Protein AF-A0A3D0NT02-F1 (afdb_monomer_lite)

Sequence (106 aa):
MMPKLTEWRSLYLYAVCFVCVVVVIFTTLSLVDNIMSLVYPSPPYIDPYSAQPVEVDRELLEEQNRASEHRSGVVGLVGNLTAYLLVVPLFWFHWKLASKPAPAEG

Radius of gyration: 24.8 Å; chains: 1; bounding box: 69×24×68 Å

Secondary structure (DSSP, 8-state):
----HHHHHHHHHHHHHHHHHHHHHHHHHHHHHHHHHHHSPPPP---TTSSTT----HHHHHHHHHHHHHHHHHHHHHHHHHHHHHHHHHHHHHHHHHTSPPP---

pLDDT: mean 70.84, std 8.99, range [45.84, 84.75]

Structure (mmCIF, N/CA/C/O backbone):
data_AF-A0A3D0NT02-F1
#
_entry.id   AF-A0A3D0NT02-F1
#
loop_
_atom_site.group_PDB
_atom_site.id
_atom_site.type_symbol
_atom_site.label_atom_id
_atom_site.label_alt_id
_atom_site.label_comp_id
_atom_site.label_asym_id
_atom_site.label_entity_id
_atom_site.label_seq_id
_atom_site.pdbx_PDB_ins_code
_atom_site.Cartn_x
_atom_site.Cartn_y
_atom_site.Cartn_z
_atom_site.occupancy
_atom_site.B_iso_or_equiv
_atom_site.auth_seq_id
_atom_site.auth_comp_id
_atom_site.auth_asym_id
_atom_site.auth_atom_id
_atom_site.pdbx_PDB_model_num
ATOM 1 N N . MET A 1 1 ? -23.126 7.203 40.457 1.00 47.28 1 MET A N 1
ATOM 2 C CA . MET A 1 1 ? -22.279 7.885 39.454 1.00 47.28 1 MET A CA 1
ATOM 3 C C . MET A 1 1 ? -20.855 7.359 39.615 1.00 47.28 1 MET A C 1
ATOM 5 O O . MET A 1 1 ? -20.067 7.942 40.342 1.00 47.28 1 MET A O 1
ATOM 9 N N . MET A 1 2 ? -20.569 6.170 39.076 1.00 45.84 2 MET A N 1
ATOM 10 C CA . MET A 1 2 ? -19.257 5.519 39.213 1.00 45.84 2 MET A CA 1
ATOM 11 C C . MET A 1 2 ? -18.451 5.761 37.932 1.00 45.84 2 MET A C 1
ATOM 13 O O . MET A 1 2 ? -19.008 5.599 36.844 1.00 45.84 2 MET A O 1
ATOM 17 N N . PRO A 1 3 ? -17.186 6.202 38.027 1.00 51.38 3 PRO A N 1
ATOM 18 C CA . PRO A 1 3 ? -16.403 6.570 36.860 1.00 51.38 3 PRO A CA 1
ATOM 19 C C . PRO A 1 3 ? -16.126 5.338 35.996 1.00 51.38 3 PRO A C 1
ATOM 21 O O . PRO A 1 3 ? -15.864 4.245 36.493 1.00 51.38 3 PRO A O 1
ATOM 24 N N . LYS A 1 4 ? -16.212 5.561 34.687 1.00 57.44 4 LYS A N 1
ATOM 25 C CA . LYS A 1 4 ? -16.174 4.626 33.560 1.00 57.44 4 LYS A CA 1
ATOM 26 C C . LYS A 1 4 ? -14.880 3.796 33.452 1.00 57.44 4 LYS A C 1
ATOM 28 O O . LYS A 1 4 ? -14.268 3.801 32.395 1.00 57.44 4 LYS A O 1
ATOM 33 N N . LEU A 1 5 ? -14.435 3.072 34.490 1.00 52.62 5 LEU A N 1
ATOM 34 C CA . LEU A 1 5 ? -13.244 2.179 34.522 1.00 52.62 5 LEU A CA 1
ATOM 35 C C . LEU A 1 5 ? -13.123 1.233 33.308 1.00 52.62 5 LEU A C 1
ATOM 37 O O . LEU A 1 5 ? -12.022 0.891 32.880 1.00 52.62 5 LEU A O 1
ATOM 41 N N . THR A 1 6 ? -14.247 0.899 32.683 1.00 56.22 6 THR A N 1
ATOM 42 C CA . THR A 1 6 ? -14.321 0.062 31.485 1.00 56.22 6 THR A CA 1
ATOM 43 C C . THR A 1 6 ? -13.987 0.805 30.182 1.00 56.22 6 THR A C 1
ATOM 45 O O . THR A 1 6 ? -13.461 0.184 29.259 1.00 56.22 6 THR A O 1
ATOM 48 N N . GLU A 1 7 ? -14.224 2.121 30.086 1.00 65.69 7 GLU A N 1
ATOM 49 C CA . GLU A 1 7 ? -14.072 2.857 28.819 1.00 65.69 7 GLU A CA 1
ATOM 50 C C . GLU A 1 7 ? -12.615 3.112 28.438 1.00 65.69 7 GLU A C 1
ATOM 52 O O . GLU A 1 7 ? -12.234 2.763 27.334 1.00 65.69 7 GLU A O 1
ATOM 57 N N . TRP A 1 8 ? -11.757 3.613 29.328 1.00 74.62 8 TRP A N 1
ATOM 58 C CA . TRP A 1 8 ? -10.313 3.793 29.059 1.00 74.62 8 TRP A CA 1
ATOM 59 C C . TRP A 1 8 ? -9.570 2.479 28.788 1.00 74.62 8 TRP A C 1
ATOM 61 O O . TRP A 1 8 ? -8.671 2.465 27.953 1.00 74.62 8 TRP A O 1
ATOM 71 N N . ARG A 1 9 ? -9.944 1.362 29.433 1.00 75.31 9 ARG A N 1
ATOM 72 C CA . ARG A 1 9 ? -9.304 0.059 29.177 1.00 75.31 9 ARG A CA 1
ATOM 73 C C . ARG A 1 9 ? -9.706 -0.492 27.811 1.00 75.31 9 ARG A C 1
ATOM 75 O O . ARG A 1 9 ? -8.848 -0.973 27.082 1.00 75.31 9 ARG A O 1
ATOM 82 N N . SER A 1 10 ? -10.987 -0.373 27.456 1.00 75.56 10 SER A N 1
ATOM 83 C CA . SER A 1 10 ? -11.501 -0.709 26.123 1.00 75.56 10 SER A CA 1
ATOM 84 C C . SER A 1 10 ? -10.911 0.204 25.040 1.00 75.56 10 SER A C 1
ATOM 86 O O . SER A 1 10 ? -10.442 -0.280 24.014 1.00 75.56 10 SER A O 1
ATOM 88 N N . LEU A 1 11 ? -10.834 1.511 25.308 1.00 78.31 11 LEU A N 1
ATOM 89 C CA . LEU A 1 11 ? -10.253 2.527 24.427 1.00 78.31 11 LEU A CA 1
ATOM 90 C C . LEU A 1 11 ? -8.769 2.264 24.164 1.00 78.31 11 LEU A C 1
ATOM 92 O O . LEU A 1 11 ? -8.335 2.318 23.018 1.00 78.31 11 LEU A O 1
ATOM 96 N N . TYR A 1 12 ? -7.999 1.944 25.208 1.00 82.88 12 TYR A N 1
ATOM 97 C CA . TYR A 1 12 ? -6.585 1.605 25.075 1.00 82.88 12 TYR A CA 1
ATOM 98 C C . TYR A 1 12 ? -6.397 0.338 24.239 1.00 82.88 12 TYR A C 1
ATOM 100 O O . TYR A 1 12 ? -5.573 0.314 23.329 1.00 82.88 12 TYR A O 1
ATOM 108 N N . LEU A 1 13 ? -7.205 -0.696 24.489 1.00 80.31 13 LEU A N 1
ATOM 109 C CA . LEU A 1 13 ? -7.151 -1.948 23.734 1.00 80.31 13 LEU A CA 1
ATOM 110 C C . LEU A 1 13 ? -7.514 -1.733 22.255 1.00 80.31 13 LEU A C 1
ATOM 112 O O . LEU A 1 13 ? -6.864 -2.302 21.381 1.00 80.31 13 LEU A O 1
ATOM 116 N N . TYR A 1 14 ? -8.476 -0.849 21.968 1.00 78.31 14 TYR A N 1
ATOM 117 C CA . TYR A 1 14 ? -8.809 -0.417 20.608 1.00 78.31 14 TYR A CA 1
ATOM 118 C C . TYR A 1 14 ? -7.676 0.367 19.942 1.00 78.31 14 TYR A C 1
ATOM 120 O O . TYR A 1 14 ? -7.348 0.088 18.793 1.00 78.31 14 TYR A O 1
ATOM 128 N N . ALA A 1 15 ? -7.059 1.317 20.647 1.00 76.00 15 ALA A N 1
ATOM 129 C CA . ALA A 1 15 ? -5.956 2.116 20.118 1.00 76.00 15 ALA A CA 1
ATOM 130 C C . ALA A 1 15 ? -4.728 1.249 19.803 1.00 76.00 15 ALA A C 1
ATOM 132 O O . ALA A 1 15 ? -4.146 1.370 18.729 1.00 76.00 15 ALA A O 1
ATOM 133 N N . VAL A 1 16 ? -4.368 0.328 20.701 1.00 78.69 16 VAL A N 1
ATOM 134 C CA . VAL A 1 16 ? -3.255 -0.608 20.486 1.00 78.69 16 VAL A CA 1
ATOM 135 C C . VAL A 1 16 ? -3.559 -1.551 19.327 1.00 78.69 16 VAL A C 1
ATOM 137 O O . VAL A 1 16 ? -2.727 -1.714 18.438 1.00 78.69 16 VAL A O 1
ATOM 140 N N . CYS A 1 17 ? -4.762 -2.128 19.288 1.00 81.50 17 CYS A N 1
ATOM 141 C CA . CYS A 1 17 ? -5.169 -2.995 18.187 1.00 81.50 17 CYS A CA 1
ATOM 142 C C . CYS A 1 17 ? -5.150 -2.242 16.847 1.00 81.50 17 CYS A C 1
ATOM 144 O O . CYS A 1 17 ? -4.648 -2.765 15.855 1.00 81.50 17 CYS A O 1
ATOM 146 N N . PHE A 1 18 ? -5.600 -0.985 16.831 1.00 79.25 18 PHE A N 1
ATOM 147 C CA . PHE A 1 18 ? -5.549 -0.124 15.655 1.00 79.25 18 PHE A CA 1
ATOM 148 C C . PHE A 1 18 ? -4.115 0.123 15.180 1.00 79.25 18 PHE A C 1
ATOM 150 O O . PHE A 1 18 ? -3.823 -0.068 14.002 1.00 79.25 18 PHE A O 1
ATOM 157 N N . VAL A 1 19 ? -3.201 0.473 16.089 1.00 79.81 19 VAL A N 1
ATOM 158 C CA . VAL A 1 19 ? -1.781 0.657 15.753 1.00 79.81 19 VAL A CA 1
ATOM 159 C C . VAL A 1 19 ? -1.190 -0.630 15.179 1.00 79.81 19 VAL A C 1
ATOM 161 O O . VAL A 1 19 ? -0.545 -0.581 14.135 1.00 79.81 19 VAL A O 1
ATOM 164 N N . CYS A 1 20 ? -1.453 -1.789 15.791 1.00 83.50 20 CYS A N 1
ATOM 165 C CA . CYS A 1 20 ? -0.989 -3.074 15.268 1.00 83.50 20 CYS A CA 1
ATOM 166 C C . CYS A 1 20 ? -1.507 -3.340 13.849 1.00 83.50 20 CYS A C 1
ATOM 168 O O . CYS A 1 20 ? -0.733 -3.744 12.986 1.00 83.50 20 CYS A O 1
ATOM 170 N N . VAL A 1 21 ? -2.790 -3.080 13.587 1.00 82.06 21 VAL A N 1
ATOM 171 C CA . VAL A 1 21 ? -3.382 -3.244 12.252 1.00 82.06 21 VAL A CA 1
ATOM 172 C C . VAL A 1 21 ? -2.707 -2.323 11.234 1.00 82.06 21 VAL A C 1
ATOM 174 O O . VAL A 1 21 ? -2.316 -2.787 10.165 1.00 82.06 21 VAL A O 1
ATOM 177 N N . VAL A 1 22 ? -2.511 -1.044 11.565 1.00 83.81 22 VAL A N 1
ATOM 178 C CA . VAL A 1 22 ? -1.837 -0.082 10.677 1.00 83.81 22 VAL A CA 1
ATOM 179 C C . VAL A 1 22 ? -0.407 -0.529 10.367 1.00 83.81 22 VAL A C 1
ATOM 181 O O . VAL A 1 22 ? 0.002 -0.510 9.206 1.00 83.81 22 VAL A O 1
ATOM 184 N N . VAL A 1 23 ? 0.337 -0.985 11.379 1.00 81.94 23 VAL A N 1
ATOM 185 C CA . VAL A 1 23 ? 1.700 -1.505 11.204 1.00 81.94 23 VAL A CA 1
ATOM 186 C C . VAL A 1 23 ? 1.700 -2.730 10.293 1.00 81.94 23 VAL A C 1
ATOM 188 O O . VAL A 1 23 ? 2.489 -2.773 9.352 1.00 81.94 23 VAL A O 1
ATOM 191 N N . VAL A 1 24 ? 0.807 -3.701 10.506 1.00 82.12 24 VAL A N 1
ATOM 192 C CA . VAL A 1 24 ? 0.705 -4.901 9.655 1.00 82.12 24 VAL A CA 1
ATOM 193 C C . VAL A 1 24 ? 0.417 -4.522 8.204 1.00 82.12 24 VAL A C 1
ATOM 195 O O . VAL A 1 24 ? 1.033 -5.079 7.297 1.00 82.12 24 VAL A O 1
ATOM 198 N N . ILE A 1 25 ? -0.458 -3.543 7.972 1.00 83.19 25 ILE A N 1
ATOM 199 C CA . ILE A 1 25 ? -0.785 -3.065 6.625 1.00 83.19 25 ILE A CA 1
ATOM 200 C C . ILE A 1 25 ? 0.444 -2.460 5.955 1.00 83.19 25 ILE A C 1
ATOM 202 O O . ILE A 1 25 ? 0.825 -2.913 4.880 1.00 83.19 25 ILE A O 1
ATOM 206 N N . PHE A 1 26 ? 1.108 -1.502 6.606 1.00 79.56 26 PHE A N 1
ATOM 207 C CA . PHE A 1 26 ? 2.321 -0.886 6.063 1.00 79.56 26 PHE A CA 1
ATOM 208 C C . PHE A 1 26 ? 3.419 -1.914 5.795 1.00 79.56 26 PHE A C 1
ATOM 210 O O . PHE A 1 26 ? 4.045 -1.892 4.740 1.00 79.56 26 PHE A O 1
ATOM 217 N N . THR A 1 27 ? 3.610 -2.856 6.717 1.00 75.81 27 THR A N 1
ATOM 218 C CA . THR A 1 27 ? 4.615 -3.914 6.571 1.00 75.81 27 THR A CA 1
ATOM 219 C C . THR A 1 27 ? 4.292 -4.820 5.383 1.00 75.81 27 THR A C 1
ATOM 221 O O . THR A 1 27 ? 5.185 -5.183 4.625 1.00 75.81 27 THR A O 1
ATOM 224 N N . THR A 1 28 ? 3.013 -5.145 5.177 1.00 82.88 28 THR A N 1
ATOM 225 C CA . THR A 1 28 ? 2.557 -5.954 4.037 1.00 82.88 28 THR A CA 1
ATOM 226 C C . THR A 1 28 ? 2.772 -5.221 2.715 1.00 82.88 28 THR A C 1
ATOM 228 O O . THR A 1 28 ? 3.238 -5.829 1.755 1.00 82.88 28 THR A O 1
ATOM 231 N N . LEU A 1 29 ? 2.496 -3.915 2.664 1.00 83.44 29 LEU A N 1
ATOM 232 C CA . LEU A 1 29 ? 2.747 -3.098 1.474 1.00 83.44 29 LEU A CA 1
ATOM 233 C C . LEU A 1 29 ? 4.236 -3.063 1.122 1.00 83.44 29 LEU A C 1
ATOM 235 O O . LEU A 1 29 ? 4.598 -3.352 -0.017 1.00 83.44 29 LEU A O 1
ATOM 239 N N . SER A 1 30 ? 5.100 -2.806 2.106 1.00 78.25 30 SER A N 1
ATOM 240 C CA . SER A 1 30 ? 6.552 -2.833 1.908 1.00 78.25 30 SER A CA 1
ATOM 241 C C . SER A 1 30 ? 7.056 -4.216 1.499 1.00 78.25 30 SER A C 1
ATOM 243 O O . SER A 1 30 ? 7.985 -4.320 0.702 1.00 78.25 30 SER A O 1
ATOM 245 N N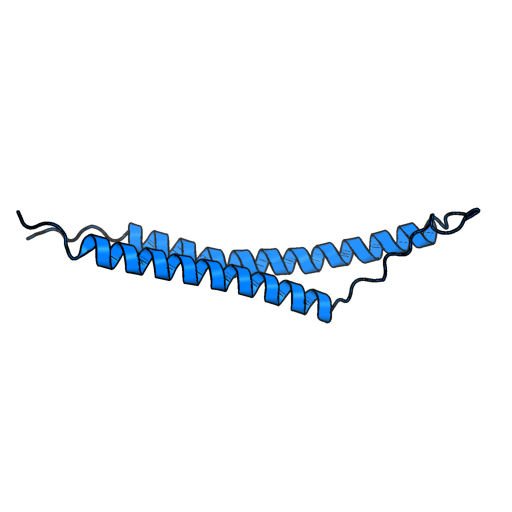 . LEU A 1 31 ? 6.458 -5.291 2.018 1.00 81.81 31 LEU A N 1
ATOM 246 C CA . LEU A 1 31 ? 6.816 -6.655 1.639 1.00 81.81 31 LEU A CA 1
ATOM 247 C C . LEU A 1 31 ? 6.484 -6.932 0.169 1.00 81.81 31 LEU A C 1
ATOM 249 O O . LEU A 1 31 ? 7.317 -7.488 -0.541 1.00 81.81 31 LEU A O 1
ATOM 253 N N . VAL A 1 32 ? 5.303 -6.519 -0.300 1.00 84.75 32 VAL A N 1
ATOM 254 C CA . VAL A 1 32 ? 4.913 -6.658 -1.712 1.00 84.75 32 VAL A CA 1
ATOM 255 C C . VAL A 1 32 ? 5.847 -5.863 -2.618 1.00 84.75 32 VAL A C 1
ATOM 257 O O . VAL A 1 32 ? 6.284 -6.394 -3.636 1.00 84.75 32 VAL A O 1
ATOM 260 N N . ASP A 1 33 ? 6.205 -4.639 -2.234 1.00 80.56 33 ASP A N 1
ATOM 261 C CA . ASP A 1 33 ? 7.149 -3.814 -2.992 1.00 80.56 33 ASP A CA 1
ATOM 262 C C . ASP A 1 33 ? 8.545 -4.458 -3.068 1.00 80.56 33 ASP A C 1
ATOM 264 O O . ASP A 1 33 ? 9.128 -4.569 -4.144 1.00 80.56 33 ASP A O 1
ATOM 268 N N . ASN A 1 34 ? 9.042 -5.012 -1.957 1.00 78.44 34 ASN A N 1
ATOM 269 C CA . ASN A 1 34 ? 10.311 -5.747 -1.936 1.00 78.44 34 ASN A CA 1
ATOM 270 C C . ASN A 1 34 ? 10.268 -7.018 -2.794 1.00 78.44 34 ASN A C 1
ATOM 272 O O . ASN A 1 34 ? 11.220 -7.308 -3.517 1.00 78.44 34 ASN A O 1
ATOM 276 N N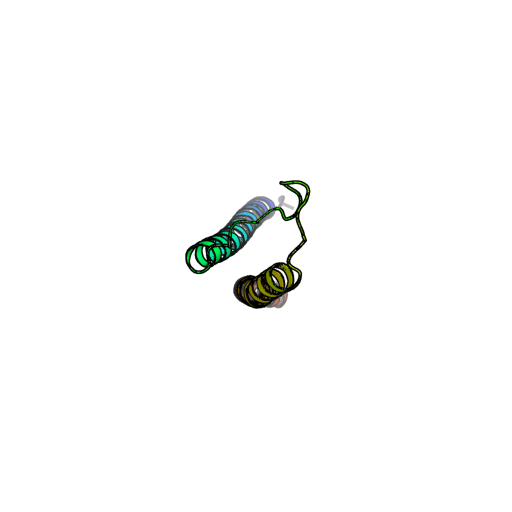 . ILE A 1 35 ? 9.167 -7.772 -2.749 1.00 82.19 35 ILE A N 1
ATOM 277 C CA . ILE A 1 35 ? 8.972 -8.942 -3.613 1.00 82.19 35 ILE A CA 1
ATOM 278 C C . ILE A 1 35 ? 8.946 -8.510 -5.080 1.00 82.19 35 ILE A C 1
ATOM 280 O O . ILE A 1 35 ? 9.575 -9.154 -5.917 1.00 82.19 35 ILE A O 1
ATOM 284 N N . MET A 1 36 ? 8.269 -7.407 -5.398 1.00 83.00 36 MET A N 1
ATOM 285 C CA . MET A 1 36 ? 8.256 -6.871 -6.754 1.00 83.00 36 MET A CA 1
ATOM 286 C C . MET A 1 36 ? 9.640 -6.418 -7.196 1.00 83.00 36 MET A C 1
ATOM 288 O O . MET A 1 36 ? 10.030 -6.740 -8.306 1.00 83.00 36 MET A O 1
ATOM 292 N N . SER A 1 37 ? 10.424 -5.786 -6.329 1.00 77.25 37 SER A N 1
ATOM 293 C CA . SER A 1 37 ? 11.822 -5.441 -6.605 1.00 77.25 37 SER A CA 1
ATOM 294 C C . SER A 1 37 ? 12.716 -6.676 -6.818 1.00 77.25 37 SER A C 1
ATOM 296 O O . SER A 1 37 ? 13.665 -6.636 -7.593 1.00 77.25 37 SER A O 1
ATOM 298 N N . LEU A 1 38 ? 12.402 -7.816 -6.193 1.00 80.00 38 LEU A N 1
ATOM 299 C CA . LEU A 1 38 ? 13.118 -9.081 -6.412 1.00 80.00 38 LEU A CA 1
ATOM 300 C C . LEU A 1 38 ? 12.753 -9.750 -7.744 1.00 80.00 38 LEU A C 1
ATOM 302 O O . LEU A 1 38 ? 13.637 -10.211 -8.462 1.00 80.00 38 LEU A O 1
ATOM 306 N N . VAL A 1 39 ? 11.460 -9.825 -8.072 1.00 83.25 39 VAL A N 1
ATOM 307 C CA . VAL A 1 39 ? 10.973 -10.410 -9.340 1.00 83.25 39 VAL A CA 1
ATOM 308 C C . VAL A 1 39 ? 11.340 -9.512 -10.516 1.00 83.25 39 VAL A C 1
ATOM 310 O O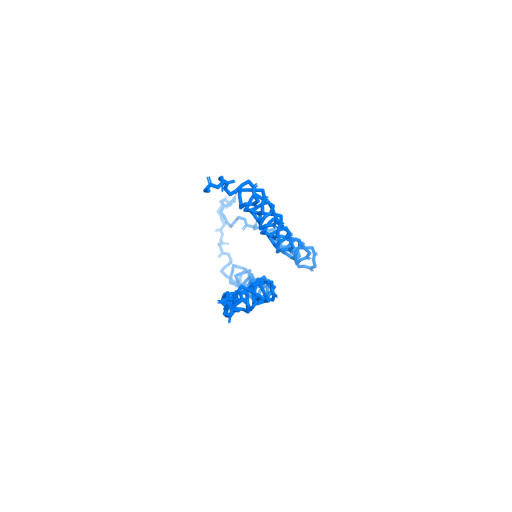 . VAL A 1 39 ? 11.701 -9.970 -11.600 1.00 83.25 39 VAL A O 1
ATOM 313 N N . TYR A 1 40 ? 11.268 -8.215 -10.268 1.00 76.31 40 TYR A N 1
ATOM 314 C CA . TYR A 1 40 ? 11.620 -7.154 -11.166 1.00 76.31 40 TYR A CA 1
ATOM 315 C C . TYR A 1 40 ? 12.780 -6.348 -10.520 1.00 76.31 40 TYR A C 1
ATOM 317 O O . TYR A 1 40 ? 12.552 -5.255 -10.001 1.00 76.31 40 TYR A O 1
ATOM 325 N N . PRO A 1 41 ? 14.055 -6.789 -10.672 1.00 72.00 41 PRO A N 1
ATOM 326 C CA . PRO A 1 41 ? 15.243 -6.041 -10.228 1.00 72.00 41 PRO A CA 1
ATOM 327 C C . PRO A 1 41 ? 15.525 -4.816 -11.105 1.00 72.00 41 PRO A C 1
ATOM 329 O O . PRO A 1 41 ? 15.575 -4.936 -12.330 1.00 72.00 41 PRO A O 1
ATOM 332 N N . SER A 1 42 ? 15.656 -3.629 -10.513 1.00 65.56 42 SER A N 1
ATOM 333 C CA . SER A 1 42 ? 15.905 -2.389 -11.266 1.00 65.56 42 SER A CA 1
ATOM 334 C C . SER A 1 42 ? 17.232 -2.458 -12.036 1.00 65.56 42 SER A C 1
ATOM 336 O O . SER A 1 42 ? 18.229 -2.909 -11.465 1.00 65.56 42 SER A O 1
ATOM 338 N N . PRO A 1 43 ? 17.279 -2.024 -13.311 1.00 63.53 43 PRO A N 1
ATOM 339 C CA . PRO A 1 43 ? 18.539 -1.937 -14.033 1.00 63.53 43 PRO A CA 1
ATOM 340 C C . PRO A 1 43 ? 19.471 -0.939 -13.326 1.00 63.53 43 PRO A C 1
ATOM 342 O O . PRO A 1 43 ? 18.992 0.055 -12.770 1.00 63.53 43 PRO A O 1
ATOM 345 N N . PRO A 1 44 ? 20.790 -1.192 -13.312 1.00 65.06 44 PRO A N 1
ATOM 346 C CA . PRO A 1 44 ? 21.744 -0.257 -12.737 1.00 65.06 44 PRO A CA 1
ATOM 347 C C . PRO A 1 44 ? 21.623 1.089 -13.454 1.00 65.06 44 PRO A C 1
ATOM 349 O O . PRO A 1 44 ? 21.675 1.150 -14.683 1.00 65.06 44 PRO A O 1
ATOM 352 N N . TYR A 1 45 ? 21.434 2.159 -12.680 1.00 66.44 45 TYR A N 1
ATOM 353 C CA . TYR A 1 45 ? 21.456 3.522 -13.198 1.00 66.44 45 TYR A CA 1
ATOM 354 C C . TYR A 1 45 ? 22.841 3.782 -13.795 1.00 66.44 45 TYR A C 1
ATOM 356 O O . TYR A 1 45 ? 23.841 3.792 -13.074 1.00 66.44 45 TYR A O 1
ATOM 364 N N . ILE A 1 46 ? 22.899 3.929 -15.116 1.00 66.62 46 ILE A N 1
ATOM 365 C CA . ILE A 1 46 ? 24.118 4.310 -15.825 1.00 66.62 46 ILE A CA 1
ATOM 366 C C . ILE A 1 46 ? 24.129 5.832 -15.835 1.00 66.62 46 ILE A C 1
ATOM 368 O O . ILE A 1 46 ? 23.216 6.430 -16.392 1.00 66.62 46 ILE A O 1
ATOM 372 N N . ASP A 1 47 ? 25.125 6.449 -15.198 1.00 68.94 47 ASP A N 1
ATOM 373 C CA . ASP A 1 47 ? 25.314 7.897 -15.260 1.00 68.94 47 ASP A CA 1
ATOM 374 C C . ASP A 1 47 ? 25.903 8.268 -16.632 1.00 68.94 47 ASP A C 1
ATOM 376 O O . ASP A 1 47 ? 27.073 7.973 -16.894 1.00 68.94 47 ASP A O 1
ATOM 380 N N . PRO A 1 48 ? 25.129 8.915 -17.523 1.00 62.66 48 PRO A N 1
ATOM 381 C CA . PRO A 1 48 ? 25.606 9.269 -18.854 1.00 62.66 48 PRO A CA 1
ATOM 382 C C . PRO A 1 48 ? 26.640 10.409 -18.827 1.00 62.66 48 PRO A C 1
ATOM 384 O O . PRO A 1 48 ? 27.218 10.727 -19.862 1.00 62.66 48 PRO A O 1
ATOM 387 N N . TYR A 1 49 ? 26.899 11.020 -17.665 1.00 64.94 49 TYR A N 1
ATOM 388 C CA . TYR A 1 49 ? 27.852 12.118 -17.496 1.00 64.94 49 TYR A CA 1
ATOM 389 C C . TYR A 1 49 ? 29.127 11.721 -16.739 1.00 64.94 49 TYR A C 1
ATOM 391 O O . TYR A 1 49 ? 30.014 12.561 -16.571 1.00 64.94 49 TYR A O 1
ATOM 399 N N . SER A 1 50 ? 29.267 10.462 -16.298 1.00 67.50 50 SER A N 1
ATOM 400 C CA . SER A 1 50 ? 30.403 10.040 -15.462 1.00 67.50 50 SER A CA 1
ATOM 401 C C . SER A 1 50 ? 31.746 9.990 -16.203 1.00 67.50 50 SER A C 1
ATOM 403 O O . SER A 1 50 ? 32.799 9.933 -15.570 1.00 67.50 50 SER A O 1
ATOM 405 N N . ALA A 1 51 ? 31.731 10.019 -17.536 1.00 60.41 51 ALA A N 1
ATOM 406 C CA . ALA A 1 51 ? 32.917 10.177 -18.366 1.00 60.41 51 ALA A CA 1
ATOM 407 C C . ALA A 1 51 ? 32.700 11.375 -19.301 1.00 60.41 51 ALA A C 1
ATOM 409 O O . ALA A 1 51 ? 31.670 11.482 -19.952 1.00 60.41 51 ALA A O 1
ATOM 410 N N . GLN A 1 52 ? 33.648 12.305 -19.377 1.00 63.34 52 GLN A N 1
ATOM 411 C CA . GLN A 1 52 ? 33.709 13.256 -20.489 1.00 63.34 52 GLN A CA 1
ATOM 412 C C . GLN A 1 52 ? 34.836 12.828 -21.436 1.00 63.34 52 GLN A C 1
ATOM 414 O O . GLN A 1 52 ? 35.872 12.376 -20.942 1.00 63.34 52 GLN A O 1
ATOM 419 N N . PRO A 1 53 ? 34.686 12.974 -22.766 1.00 57.81 53 PRO A N 1
ATOM 420 C CA . PRO A 1 53 ? 33.566 13.563 -23.498 1.00 57.81 53 PRO A CA 1
ATOM 421 C C . PRO A 1 53 ? 32.602 12.459 -23.971 1.00 57.81 53 PRO A C 1
ATOM 423 O O . PRO A 1 53 ? 32.922 11.715 -24.893 1.00 57.81 53 PRO A O 1
ATOM 426 N N . VAL A 1 54 ? 31.440 12.316 -23.330 1.00 59.91 54 VAL A N 1
ATOM 427 C CA . VAL A 1 54 ? 30.434 11.321 -23.732 1.00 59.91 54 VAL A CA 1
ATOM 428 C C . VAL A 1 54 ? 29.475 11.944 -24.737 1.00 59.91 54 VAL A C 1
ATOM 430 O O . VAL A 1 54 ? 28.755 12.899 -24.441 1.00 59.91 54 VAL A O 1
ATOM 433 N N . GLU A 1 55 ? 29.480 11.389 -25.944 1.00 60.88 55 GLU A N 1
ATOM 434 C CA . GLU A 1 55 ? 28.362 11.492 -26.872 1.00 60.88 55 GLU A CA 1
ATOM 435 C C . GLU A 1 55 ? 27.189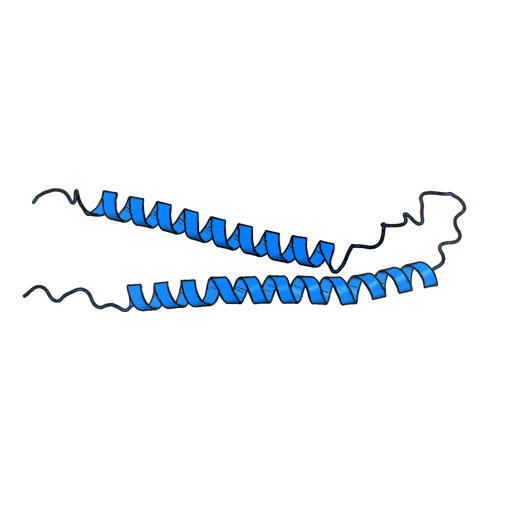 10.767 -26.203 1.00 60.88 55 GLU A C 1
ATOM 437 O O . GLU A 1 55 ? 27.206 9.548 -26.035 1.00 60.88 55 GLU A O 1
ATOM 442 N N . VAL A 1 56 ? 26.230 11.536 -25.686 1.00 63.06 56 VAL A N 1
ATOM 443 C CA . VAL A 1 56 ? 25.047 10.982 -25.027 1.00 63.06 56 VAL A CA 1
ATOM 444 C C . VAL A 1 56 ? 24.237 10.253 -26.090 1.00 63.06 56 VAL A C 1
ATOM 446 O O . VAL A 1 56 ? 23.563 10.894 -26.899 1.00 63.06 56 VAL A O 1
ATOM 449 N N . ASP A 1 57 ? 24.325 8.925 -26.093 1.00 69.06 57 ASP A N 1
ATOM 450 C CA . ASP A 1 57 ? 23.533 8.080 -26.975 1.00 69.06 57 ASP A CA 1
ATOM 451 C C . ASP A 1 57 ? 22.056 8.202 -26.577 1.00 69.06 57 ASP A C 1
ATOM 453 O O . ASP A 1 57 ? 21.580 7.633 -25.588 1.00 69.06 57 ASP A O 1
ATOM 457 N N . ARG A 1 58 ? 21.350 9.072 -27.304 1.00 70.12 58 ARG A N 1
ATOM 458 C CA . ARG A 1 58 ? 19.952 9.431 -27.046 1.00 70.12 58 ARG A CA 1
ATOM 459 C C . ARG A 1 58 ? 19.043 8.217 -27.162 1.00 70.12 58 ARG A C 1
ATOM 461 O O . ARG A 1 58 ? 18.085 8.134 -26.400 1.00 70.12 58 ARG A O 1
ATOM 468 N N . GLU A 1 59 ? 19.369 7.278 -28.049 1.00 75.19 59 GLU A N 1
ATOM 469 C CA . GLU A 1 59 ? 18.596 6.048 -28.205 1.00 75.19 59 GLU A CA 1
ATOM 470 C C . GLU A 1 59 ? 18.714 5.170 -26.955 1.00 75.19 59 GLU A C 1
ATOM 472 O O . GLU A 1 59 ? 17.697 4.711 -26.437 1.00 75.19 59 GLU A O 1
ATOM 477 N N . LEU A 1 60 ? 19.918 5.037 -26.383 1.00 73.50 60 LEU A N 1
ATOM 478 C CA . LEU A 1 60 ? 20.137 4.262 -25.157 1.00 73.50 60 LEU A CA 1
ATOM 479 C C . LEU A 1 60 ? 19.360 4.840 -23.959 1.00 73.50 60 LEU A C 1
ATOM 481 O O . LEU A 1 60 ? 18.777 4.095 -23.167 1.00 73.50 60 LEU A O 1
ATOM 485 N N . LEU A 1 61 ? 19.315 6.171 -23.833 1.00 73.94 61 LEU A N 1
ATOM 486 C CA . LEU A 1 61 ? 18.545 6.844 -22.781 1.00 73.94 61 LEU A CA 1
ATOM 487 C C . LEU A 1 61 ? 17.034 6.696 -22.975 1.00 73.94 61 LEU A C 1
ATOM 489 O O . LEU A 1 61 ? 16.303 6.476 -22.008 1.00 73.94 61 LEU A O 1
ATOM 493 N N . GLU A 1 62 ? 16.544 6.826 -24.206 1.00 75.94 62 GLU A N 1
ATOM 494 C CA . GLU A 1 62 ? 15.125 6.640 -24.515 1.00 75.94 62 GLU A CA 1
ATOM 495 C C . GLU A 1 62 ? 14.682 5.197 -24.254 1.00 75.94 62 GLU A C 1
ATOM 497 O O . GLU A 1 62 ? 13.608 4.967 -23.691 1.00 75.94 62 GLU A O 1
ATOM 502 N N . GLU A 1 63 ? 15.530 4.223 -24.574 1.00 73.69 63 GLU A N 1
ATOM 503 C CA . GLU A 1 63 ? 15.268 2.810 -24.327 1.00 73.69 63 GLU A CA 1
ATOM 504 C C . GLU A 1 63 ? 15.266 2.483 -22.822 1.00 73.69 63 GLU A C 1
ATOM 506 O O . GLU A 1 63 ? 14.357 1.799 -22.336 1.00 73.69 63 GLU A O 1
ATOM 511 N N . GLN A 1 64 ? 16.188 3.068 -22.044 1.00 70.69 64 GLN A N 1
ATOM 512 C CA . GLN A 1 64 ? 16.181 2.979 -20.578 1.00 70.69 64 GLN A CA 1
ATOM 513 C C . GLN A 1 64 ? 14.933 3.614 -19.949 1.00 70.69 64 GLN A C 1
ATOM 515 O O . GLN A 1 64 ? 14.334 3.027 -19.040 1.00 70.69 64 GLN A O 1
ATOM 520 N N . ASN A 1 65 ? 14.514 4.786 -20.429 1.00 72.69 65 ASN A N 1
ATOM 521 C CA . ASN A 1 65 ? 13.331 5.479 -19.920 1.00 72.69 65 ASN A CA 1
ATOM 522 C C . ASN A 1 65 ? 12.058 4.672 -20.193 1.00 72.69 65 ASN A C 1
ATOM 524 O O . ASN A 1 65 ? 11.284 4.416 -19.270 1.00 72.69 65 ASN A O 1
ATOM 528 N N . ARG A 1 66 ? 11.889 4.167 -21.422 1.00 70.69 66 ARG A N 1
ATOM 529 C CA . ARG A 1 66 ? 10.743 3.322 -21.791 1.00 70.69 66 ARG A CA 1
ATOM 530 C C . ARG A 1 66 ? 10.683 2.040 -20.961 1.00 70.69 66 ARG A C 1
ATOM 532 O O . ARG A 1 66 ? 9.615 1.673 -20.468 1.00 70.69 66 ARG A O 1
ATOM 539 N N . ALA A 1 67 ? 11.817 1.364 -20.764 1.00 67.56 67 ALA A N 1
ATOM 540 C CA . ALA A 1 67 ? 11.882 0.157 -19.938 1.00 67.56 67 ALA A CA 1
ATOM 541 C C . ALA A 1 67 ? 11.543 0.435 -18.459 1.00 67.56 67 ALA A C 1
ATOM 543 O O . ALA A 1 67 ? 10.925 -0.399 -17.790 1.00 67.56 67 ALA A O 1
ATOM 544 N N . SER A 1 68 ? 11.902 1.618 -17.956 1.00 61.28 68 SER A N 1
ATOM 545 C CA . SER A 1 68 ? 11.655 2.037 -16.571 1.00 61.28 68 SER A CA 1
ATOM 546 C C . SER A 1 68 ? 10.206 2.485 -16.331 1.00 61.28 68 SER A C 1
ATOM 548 O O . SER A 1 68 ? 9.637 2.180 -15.278 1.00 61.28 68 SER A O 1
ATOM 550 N N . GLU A 1 69 ? 9.568 3.144 -17.306 1.00 65.12 69 GLU A N 1
ATOM 551 C CA . GLU A 1 69 ? 8.175 3.615 -17.229 1.00 65.12 69 GLU A CA 1
ATOM 552 C C . GLU A 1 69 ? 7.167 2.464 -17.166 1.00 65.12 69 GLU A C 1
ATOM 554 O O . GLU A 1 69 ? 6.324 2.421 -16.265 1.00 65.12 69 GLU A O 1
ATOM 559 N N . HIS A 1 70 ? 7.279 1.487 -18.075 1.00 65.12 70 HIS A N 1
ATOM 560 C CA . HIS A 1 70 ? 6.372 0.334 -18.109 1.00 65.12 70 HIS A CA 1
ATOM 561 C C . HIS A 1 70 ? 6.377 -0.443 -16.790 1.00 65.12 70 HIS A C 1
ATOM 563 O O . HIS A 1 70 ? 5.353 -0.951 -16.336 1.00 65.12 70 HIS A O 1
ATOM 569 N N . ARG A 1 71 ? 7.537 -0.503 -16.146 1.00 62.59 71 ARG A N 1
ATOM 570 C CA . ARG A 1 71 ? 7.765 -1.294 -14.946 1.00 62.59 71 ARG A CA 1
ATOM 571 C C . ARG A 1 71 ? 7.340 -0.580 -13.673 1.00 62.59 71 ARG A C 1
ATOM 573 O O . ARG A 1 71 ? 6.680 -1.186 -12.833 1.00 62.59 71 ARG A O 1
ATOM 580 N N . SER A 1 72 ? 7.647 0.712 -13.574 1.00 60.44 72 SER A N 1
ATOM 581 C CA . SER A 1 72 ? 7.178 1.574 -12.482 1.00 60.44 72 SER A CA 1
ATOM 582 C C . SER A 1 72 ? 5.650 1.637 -12.456 1.00 60.44 72 SER A C 1
ATOM 584 O O . SER A 1 72 ? 5.046 1.594 -11.386 1.00 60.44 72 SER A O 1
ATOM 586 N N . GLY A 1 73 ? 5.016 1.632 -13.636 1.00 63.94 73 GLY A N 1
ATOM 587 C CA . GLY A 1 73 ? 3.565 1.517 -13.767 1.00 63.94 73 GLY A CA 1
ATOM 588 C C . GLY A 1 73 ? 3.008 0.214 -13.184 1.00 63.94 73 GLY A C 1
ATOM 589 O O . GLY A 1 73 ? 2.043 0.250 -12.425 1.00 63.94 73 GLY A O 1
ATOM 590 N N . VAL A 1 74 ? 3.627 -0.935 -13.478 1.00 68.62 74 VAL A N 1
ATOM 591 C CA . VAL A 1 74 ? 3.168 -2.249 -12.984 1.00 68.62 74 VAL A CA 1
ATOM 592 C C . VAL A 1 74 ? 3.384 -2.402 -11.476 1.00 68.62 74 VAL A C 1
ATOM 594 O O . VAL A 1 74 ? 2.458 -2.800 -10.770 1.00 68.62 74 VAL A O 1
ATOM 597 N N . VAL A 1 75 ? 4.570 -2.056 -10.964 1.00 69.88 75 VAL A N 1
ATOM 598 C CA . VAL A 1 75 ? 4.875 -2.147 -9.524 1.00 69.88 75 VAL A CA 1
ATOM 599 C C . VAL A 1 75 ? 3.980 -1.197 -8.723 1.00 69.88 75 VAL A C 1
ATOM 601 O O . VAL A 1 75 ? 3.365 -1.611 -7.739 1.00 69.88 75 VAL A O 1
ATOM 604 N N . GLY A 1 76 ? 3.807 0.041 -9.196 1.00 65.31 76 GLY A N 1
ATOM 605 C CA . GLY A 1 76 ? 2.919 1.022 -8.571 1.00 65.31 76 GLY A CA 1
ATOM 606 C C . GLY A 1 76 ? 1.444 0.609 -8.595 1.00 65.31 76 GLY A C 1
ATOM 607 O O . GLY A 1 76 ? 0.737 0.793 -7.603 1.00 65.31 76 GLY A O 1
ATOM 608 N N . LEU A 1 77 ? 0.970 -0.003 -9.689 1.00 72.06 77 LEU A N 1
ATOM 609 C CA . LEU A 1 77 ? -0.392 -0.541 -9.770 1.00 72.06 77 LEU A CA 1
ATOM 610 C C . LEU A 1 77 ? -0.623 -1.641 -8.737 1.00 72.06 77 LEU A C 1
ATOM 612 O O . LEU A 1 77 ? -1.637 -1.603 -8.045 1.00 72.06 77 LEU A O 1
ATOM 616 N N . VAL A 1 78 ? 0.310 -2.585 -8.589 1.00 74.25 78 VAL A N 1
ATOM 617 C CA . VAL A 1 78 ? 0.181 -3.671 -7.606 1.00 74.25 78 VAL A CA 1
ATOM 618 C C . VAL A 1 78 ? 0.251 -3.138 -6.174 1.00 74.25 78 VAL A C 1
ATOM 620 O O . VAL A 1 78 ? -0.545 -3.561 -5.330 1.00 74.25 78 VAL A O 1
ATOM 623 N N . GLY A 1 79 ? 1.132 -2.173 -5.901 1.00 72.19 79 GLY A N 1
ATOM 624 C CA . GLY A 1 79 ? 1.199 -1.494 -4.606 1.00 72.19 79 GLY A CA 1
ATOM 625 C C . GLY A 1 79 ? -0.123 -0.811 -4.242 1.00 72.19 79 GLY A C 1
ATOM 626 O O . GLY A 1 79 ? -0.671 -1.050 -3.164 1.00 72.19 79 GLY A O 1
ATOM 627 N N . ASN A 1 80 ? -0.700 -0.045 -5.173 1.00 68.50 80 ASN A N 1
ATOM 628 C CA . ASN A 1 80 ? -1.993 0.614 -4.974 1.00 68.50 80 ASN A CA 1
ATOM 629 C C . ASN A 1 80 ? -3.141 -0.389 -4.813 1.00 68.50 80 ASN A C 1
ATOM 631 O O . ASN A 1 80 ? -3.979 -0.222 -3.929 1.00 68.50 80 ASN A O 1
ATOM 635 N N . LEU A 1 81 ? -3.179 -1.457 -5.615 1.00 78.38 81 LEU A N 1
ATOM 636 C CA . LEU A 1 81 ? -4.220 -2.483 -5.510 1.00 78.38 81 LEU A CA 1
ATOM 637 C C . LEU A 1 81 ? -4.168 -3.193 -4.155 1.00 78.38 81 LEU A C 1
ATOM 639 O O . LEU A 1 81 ? -5.206 -3.415 -3.537 1.00 78.38 81 LEU A O 1
ATOM 643 N N . THR A 1 82 ? -2.961 -3.485 -3.666 1.00 77.19 82 THR A N 1
ATOM 644 C CA . THR A 1 82 ? -2.739 -4.071 -2.338 1.00 77.19 82 THR A CA 1
ATOM 645 C C . THR A 1 82 ? -3.185 -3.108 -1.237 1.00 77.19 82 THR A C 1
ATOM 647 O O . THR A 1 82 ? -3.866 -3.521 -0.298 1.00 77.19 82 THR A O 1
ATOM 650 N N . ALA A 1 83 ? -2.878 -1.814 -1.370 1.00 73.06 83 ALA A N 1
ATOM 651 C CA . ALA A 1 83 ? -3.327 -0.789 -0.430 1.00 73.06 83 ALA A CA 1
ATOM 652 C C . ALA A 1 83 ? -4.857 -0.712 -0.368 1.00 73.06 83 ALA A C 1
ATOM 654 O O . ALA A 1 83 ? -5.427 -0.740 0.723 1.00 73.06 83 ALA A O 1
ATOM 655 N N . TYR A 1 84 ? -5.537 -0.709 -1.517 1.00 75.81 84 TYR A N 1
ATOM 656 C CA . TYR A 1 84 ? -6.997 -0.761 -1.560 1.00 75.81 84 TYR A CA 1
ATOM 657 C C . TYR A 1 84 ? -7.547 -2.060 -0.964 1.00 75.81 84 TYR A C 1
ATOM 659 O O . TYR A 1 84 ? -8.488 -2.004 -0.177 1.00 75.81 84 TYR A O 1
ATOM 667 N N . LEU A 1 85 ? -6.941 -3.215 -1.254 1.00 78.56 85 LEU A N 1
ATOM 668 C CA . LEU A 1 85 ? -7.372 -4.506 -0.710 1.00 78.56 85 LEU A CA 1
ATOM 669 C C . LEU A 1 85 ? -7.324 -4.544 0.827 1.00 78.56 85 LEU A C 1
ATOM 671 O O . LEU A 1 85 ? -8.143 -5.213 1.450 1.00 78.56 85 LEU A O 1
ATOM 675 N N . LEU A 1 86 ? -6.388 -3.812 1.435 1.00 71.75 86 LEU A N 1
ATOM 676 C CA . LEU A 1 86 ? -6.235 -3.713 2.887 1.00 71.75 86 LEU A CA 1
ATOM 677 C C . LEU A 1 86 ? -7.124 -2.620 3.506 1.00 71.75 86 LEU A C 1
ATOM 679 O O . LEU A 1 86 ? -7.710 -2.830 4.568 1.00 71.75 86 LEU A O 1
ATOM 683 N N . VAL A 1 87 ? -7.269 -1.469 2.843 1.00 71.19 87 VAL A N 1
ATOM 684 C CA . VAL A 1 87 ? -8.052 -0.321 3.341 1.00 71.19 87 VAL A CA 1
ATOM 685 C C . VAL A 1 87 ? -9.562 -0.542 3.213 1.00 71.19 87 VAL A C 1
ATOM 687 O O . VAL A 1 87 ? -10.314 -0.178 4.119 1.00 71.19 87 VAL A O 1
ATOM 690 N N . VAL A 1 88 ? -10.024 -1.161 2.124 1.00 73.81 88 VAL A N 1
ATOM 691 C CA . VAL A 1 88 ? -11.451 -1.412 1.853 1.00 73.81 88 VAL A CA 1
ATOM 692 C C . VAL A 1 88 ? -12.147 -2.211 2.970 1.00 73.81 88 VAL A C 1
ATOM 694 O O . VAL A 1 88 ? -13.175 -1.739 3.467 1.00 73.81 88 VAL A O 1
ATOM 697 N N . PRO A 1 89 ? -11.636 -3.372 3.430 1.00 72.69 89 PRO A N 1
ATOM 698 C CA . PRO A 1 89 ? -12.274 -4.113 4.518 1.00 72.69 89 PRO A CA 1
ATOM 699 C C . PRO A 1 89 ? -12.222 -3.348 5.844 1.00 72.69 89 PRO A C 1
ATOM 701 O O . PRO A 1 89 ? -13.184 -3.398 6.608 1.00 72.69 89 PRO A O 1
ATOM 704 N N . LEU A 1 90 ? -11.153 -2.589 6.100 1.00 73.06 90 LEU A N 1
ATOM 705 C CA . LEU A 1 90 ? -11.018 -1.740 7.287 1.00 73.06 90 LEU A CA 1
ATOM 706 C C . LEU A 1 90 ? -12.120 -0.675 7.350 1.00 73.06 90 LEU A C 1
ATOM 708 O O . LEU A 1 90 ? -12.790 -0.524 8.373 1.00 73.06 90 LEU A O 1
ATOM 712 N N . PHE A 1 91 ? -12.351 0.018 6.234 1.00 69.50 91 PHE A N 1
ATOM 713 C CA . PHE A 1 91 ? -13.395 1.033 6.118 1.00 69.50 91 PHE A CA 1
ATOM 714 C C . PHE A 1 91 ? -14.796 0.425 6.250 1.00 69.50 91 PHE A C 1
ATOM 716 O O . PHE A 1 91 ? -15.651 0.963 6.954 1.00 69.50 91 PHE A O 1
ATOM 723 N N . TRP A 1 92 ? -15.022 -0.741 5.640 1.00 79.19 92 TRP A N 1
ATOM 724 C CA . TRP A 1 92 ? -16.294 -1.454 5.747 1.00 79.19 92 TRP A CA 1
ATOM 725 C C . TRP A 1 92 ? -16.600 -1.906 7.182 1.00 79.19 92 TRP A C 1
ATOM 727 O O . TRP A 1 92 ? -17.720 -1.716 7.666 1.00 79.19 92 TRP A O 1
ATOM 737 N N . PHE A 1 93 ? -15.608 -2.451 7.896 1.00 74.88 93 PHE A N 1
ATOM 738 C CA . PHE A 1 93 ? -15.754 -2.815 9.307 1.00 74.88 93 PHE A CA 1
ATOM 739 C C . PHE A 1 93 ? -16.025 -1.594 10.187 1.00 74.88 93 PHE A C 1
ATOM 741 O O . PHE A 1 93 ? -16.891 -1.663 11.063 1.00 74.88 93 PHE A O 1
ATOM 748 N N . HIS A 1 94 ? -15.346 -0.472 9.933 1.00 73.00 94 HIS A N 1
ATOM 749 C CA . HIS A 1 94 ? -15.600 0.773 10.652 1.00 73.00 94 HIS A CA 1
ATOM 750 C C . HIS A 1 94 ? -17.037 1.265 10.440 1.00 73.00 94 HIS A C 1
ATOM 752 O O . HIS A 1 94 ? -17.737 1.563 11.408 1.00 73.00 94 HIS A O 1
ATOM 758 N N . TRP A 1 95 ? -17.517 1.248 9.193 1.00 74.25 95 TRP A N 1
ATOM 759 C CA . TRP A 1 95 ? -18.885 1.636 8.855 1.00 74.25 95 TRP A CA 1
ATOM 760 C C . TRP A 1 95 ? -19.929 0.746 9.535 1.00 74.25 95 TRP A C 1
ATOM 762 O O . TRP A 1 95 ? -20.895 1.249 10.107 1.00 74.25 95 TRP A O 1
ATOM 772 N N . LYS A 1 96 ? -19.733 -0.579 9.545 1.00 71.56 96 LYS A N 1
ATOM 773 C CA . LYS A 1 96 ? -20.645 -1.513 10.227 1.00 71.56 96 LYS A CA 1
ATOM 774 C C . LYS A 1 96 ? -20.684 -1.308 11.738 1.00 71.56 96 LYS A C 1
ATOM 776 O O . LYS A 1 96 ? -21.743 -1.465 12.343 1.00 71.56 96 LYS A O 1
ATOM 781 N N . LEU A 1 97 ? -19.543 -0.983 12.339 1.00 68.12 97 LEU A N 1
ATOM 782 C CA . LEU A 1 97 ? -19.450 -0.729 13.771 1.00 68.12 97 LEU A CA 1
ATOM 783 C C . LEU A 1 97 ? -20.131 0.596 14.144 1.00 68.12 97 LEU A C 1
ATOM 785 O O . LEU A 1 97 ? -20.877 0.632 15.116 1.00 68.12 97 LEU A O 1
ATOM 789 N N . ALA A 1 98 ? -19.942 1.641 13.332 1.00 66.00 98 ALA A N 1
ATOM 790 C CA . ALA A 1 98 ? -20.588 2.944 13.500 1.00 66.00 98 ALA A CA 1
ATOM 791 C C . ALA A 1 98 ? -22.102 2.913 13.213 1.00 66.00 98 ALA A C 1
ATOM 793 O O . ALA A 1 98 ? -22.858 3.678 13.801 1.00 66.00 98 ALA A O 1
ATOM 794 N N . SER A 1 99 ? -22.554 2.008 12.340 1.00 66.94 99 SER A N 1
ATOM 795 C CA . SER A 1 99 ? -23.972 1.848 11.982 1.00 66.94 99 SER A CA 1
ATOM 796 C C . SER A 1 99 ? -24.778 1.047 13.006 1.00 66.94 99 SER A C 1
ATOM 798 O O . SER A 1 99 ? -25.983 0.879 12.826 1.00 66.94 99 SER A O 1
ATOM 800 N N . LYS A 1 100 ? -24.145 0.493 14.048 1.00 65.62 100 LYS A N 1
ATOM 801 C CA . LYS A 1 100 ? -24.851 -0.279 15.071 1.00 65.62 100 LYS A CA 1
ATOM 802 C C . LYS A 1 100 ? -25.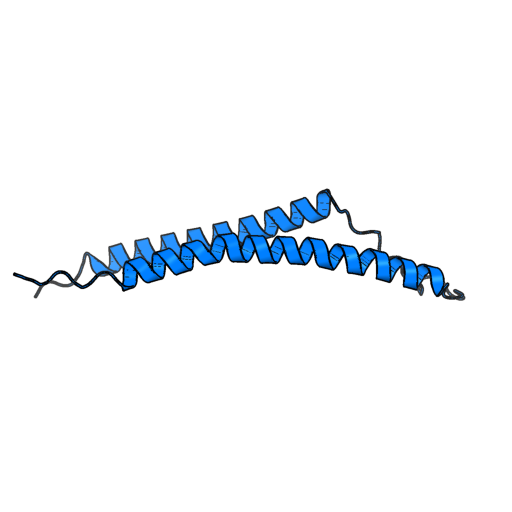599 0.713 15.976 1.00 65.62 100 LYS A C 1
ATOM 804 O O . LYS A 1 100 ? -24.934 1.472 16.682 1.00 65.62 100 LYS A O 1
ATOM 809 N N . PRO A 1 101 ? -26.945 0.760 15.950 1.00 61.97 101 PRO A N 1
ATOM 810 C CA . PRO A 1 101 ? -27.683 1.675 16.809 1.00 61.97 101 PRO A CA 1
ATOM 811 C C . PRO A 1 101 ? -27.377 1.345 18.273 1.00 61.97 101 PRO A C 1
ATOM 813 O O . PRO A 1 101 ? -27.265 0.169 18.636 1.00 61.97 101 PRO A O 1
ATOM 816 N N . ALA A 1 102 ? -27.200 2.385 19.092 1.00 64.62 102 ALA A N 1
ATOM 817 C CA . ALA A 1 102 ? -27.003 2.232 20.528 1.00 64.62 102 ALA A CA 1
ATOM 818 C C . ALA A 1 102 ? -28.133 1.355 21.104 1.00 64.62 102 ALA A C 1
ATOM 820 O O . ALA A 1 102 ? -29.284 1.532 20.689 1.00 64.62 102 ALA A O 1
ATOM 821 N N . PRO A 1 103 ? -27.834 0.394 22.000 1.00 56.94 103 PRO A N 1
ATOM 822 C CA . PRO A 1 103 ? -28.874 -0.412 22.619 1.00 56.94 103 PRO A CA 1
ATOM 823 C C . PRO A 1 103 ? -29.874 0.531 23.290 1.00 56.94 103 PRO A C 1
ATOM 825 O O . PRO A 1 103 ? 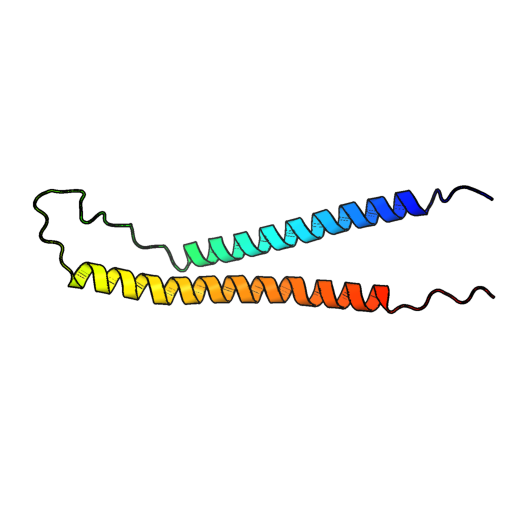-29.486 1.364 24.108 1.00 56.94 103 PRO A O 1
ATOM 828 N N . ALA A 1 104 ? -31.141 0.440 22.880 1.00 57.50 104 ALA A N 1
ATOM 829 C CA . ALA A 1 104 ? -32.227 1.126 23.556 1.00 57.50 104 ALA A CA 1
ATOM 830 C C . ALA A 1 104 ? -32.266 0.575 24.981 1.00 57.50 104 ALA A C 1
ATOM 832 O O . ALA A 1 104 ? -32.585 -0.597 25.181 1.00 57.50 104 ALA A O 1
ATOM 833 N N . GLU A 1 105 ? -31.840 1.390 25.941 1.00 53.75 105 GLU A N 1
ATOM 834 C CA . GLU A 1 105 ? -31.954 1.051 27.350 1.00 53.75 105 GLU A CA 1
ATOM 835 C C . GLU A 1 105 ? -33.442 0.877 27.673 1.00 53.75 105 GLU A C 1
ATOM 837 O O . GLU A 1 105 ? -34.244 1.792 27.468 1.00 53.75 105 GLU A O 1
ATOM 842 N N . GLY A 1 106 ? -33.797 -0.333 28.102 1.00 47.31 106 GLY A N 1
ATOM 843 C CA . GLY A 1 106 ? -35.111 -0.739 28.586 1.00 47.31 106 GLY A CA 1
ATOM 844 C C . GLY A 1 106 ? -34.929 -1.631 29.798 1.00 47.31 106 GLY A C 1
ATOM 845 O O . GLY A 1 106 ? -34.054 -2.525 29.725 1.00 47.31 106 GLY A O 1
#

Foldseek 3Di:
DDDCPPPVVVVVVVVVVVVVLVVVLVVVLVVLLVVLCVVVPQDPDDDQPPDPPGPRPVVVVVVSVVVVVVSCVVSVVVSVVSSCVSVVVVVVVVVVVVPPPDPPDD